Protein AF-A0A534K6W2-F1 (afdb_monomer_lite)

Foldseek 3Di:
DPVVVVVVVVVVVVVVVVVVVVVLVVVLVDPDDPVVLVVLLVVLVVVLVVCVVVVNPVVSVVSVVSNVSSVVSVVCCVVVVD

Radius of gyration: 15.98 Å; chains: 1; bounding box: 37×36×34 Å

Structure (mmCIF, N/CA/C/O backbone):
data_AF-A0A534K6W2-F1
#
_entry.id   AF-A0A534K6W2-F1
#
loop_
_atom_site.group_PDB
_atom_site.id
_atom_site.type_symbol
_atom_site.label_atom_id
_atom_site.label_alt_id
_atom_site.label_comp_id
_atom_site.label_asym_id
_atom_site.label_entity_id
_atom_site.label_seq_id
_atom_site.pdbx_PDB_ins_code
_atom_site.Cartn_x
_atom_site.Cartn_y
_atom_site.Cartn_z
_atom_site.occupancy
_atom_site.B_iso_or_equiv
_atom_site.auth_seq_id
_atom_site.auth_comp_id
_atom_site.auth_asym_id
_atom_site.auth_atom_id
_atom_site.pdbx_PDB_model_num
ATOM 1 N N . MET A 1 1 ? 17.399 -25.346 -16.645 1.00 54.41 1 MET A N 1
ATOM 2 C CA . MET A 1 1 ? 17.140 -23.972 -16.163 1.00 54.41 1 MET A CA 1
ATOM 3 C C . MET A 1 1 ? 17.302 -23.984 -14.653 1.00 54.41 1 MET A C 1
ATOM 5 O O . MET A 1 1 ? 16.655 -24.820 -14.032 1.00 54.41 1 MET A O 1
ATOM 9 N N . PRO A 1 2 ? 18.247 -23.223 -14.074 1.00 52.66 2 PRO A N 1
ATOM 10 C CA . PRO A 1 2 ? 18.559 -23.321 -12.653 1.00 52.66 2 PRO A CA 1
ATOM 11 C C . PRO A 1 2 ? 17.373 -22.768 -11.853 1.00 52.66 2 PRO A C 1
ATOM 13 O O . PRO A 1 2 ? 17.224 -21.565 -11.707 1.00 52.66 2 PRO A O 1
ATOM 16 N N . LEU A 1 3 ? 16.507 -23.669 -11.388 1.00 57.91 3 LEU A N 1
ATOM 17 C CA . LEU A 1 3 ? 15.271 -23.356 -10.658 1.00 57.91 3 LEU A CA 1
ATOM 18 C C . LEU A 1 3 ? 15.539 -22.844 -9.230 1.00 57.91 3 LEU A C 1
ATOM 20 O O . LEU A 1 3 ? 14.708 -22.178 -8.630 1.00 57.91 3 LEU A O 1
ATOM 24 N N . ILE A 1 4 ? 16.699 -23.195 -8.670 1.00 56.81 4 ILE A N 1
ATOM 25 C CA . ILE A 1 4 ? 17.014 -23.016 -7.245 1.00 56.81 4 ILE A CA 1
ATOM 26 C C . ILE A 1 4 ? 17.390 -21.559 -6.896 1.00 56.81 4 ILE A C 1
ATOM 28 O O . ILE A 1 4 ? 16.863 -21.052 -5.907 1.00 56.81 4 ILE A O 1
ATOM 32 N N . PRO A 1 5 ? 18.239 -20.849 -7.672 1.00 57.09 5 PRO A N 1
ATOM 33 C CA . PRO A 1 5 ? 18.527 -19.433 -7.416 1.00 57.09 5 PRO A CA 1
ATOM 34 C C . PRO A 1 5 ? 17.294 -18.539 -7.603 1.00 57.09 5 PRO A C 1
ATOM 36 O O . PRO A 1 5 ? 17.108 -17.583 -6.858 1.00 57.09 5 PRO A O 1
ATOM 39 N N . ASP A 1 6 ? 16.438 -18.888 -8.566 1.00 72.31 6 ASP A N 1
ATOM 40 C CA . ASP A 1 6 ? 15.199 -18.170 -8.877 1.00 72.31 6 ASP A CA 1
ATOM 41 C C . ASP A 1 6 ? 14.161 -18.307 -7.751 1.00 72.31 6 ASP A C 1
ATOM 43 O O . ASP A 1 6 ? 13.568 -17.322 -7.313 1.00 72.31 6 ASP A O 1
ATOM 47 N N . LEU A 1 7 ? 14.034 -19.508 -7.174 1.00 73.88 7 LEU A N 1
ATOM 48 C CA . LEU A 1 7 ? 13.140 -19.754 -6.043 1.00 73.88 7 LEU A CA 1
ATOM 49 C C . LEU A 1 7 ? 13.537 -18.958 -4.791 1.00 73.88 7 LEU A C 1
ATOM 51 O O . LEU A 1 7 ? 12.666 -18.483 -4.067 1.00 73.88 7 LEU A O 1
ATOM 55 N N . GLY A 1 8 ? 14.838 -18.783 -4.538 1.00 79.06 8 GLY A N 1
ATOM 56 C CA . GLY A 1 8 ? 15.326 -17.979 -3.412 1.00 79.06 8 GLY A CA 1
ATOM 57 C C . GLY A 1 8 ? 14.967 -16.495 -3.540 1.00 79.06 8 GLY A C 1
ATOM 58 O O . GLY A 1 8 ? 14.586 -15.865 -2.554 1.00 79.06 8 GLY A O 1
ATOM 59 N N . ILE A 1 9 ? 15.035 -15.951 -4.758 1.00 78.75 9 ILE A N 1
ATOM 60 C CA . ILE A 1 9 ? 14.647 -14.566 -5.058 1.00 78.75 9 ILE A CA 1
ATOM 61 C C . ILE A 1 9 ? 13.124 -14.412 -4.982 1.00 78.75 9 ILE A C 1
ATOM 63 O O . ILE A 1 9 ? 12.625 -13.475 -4.365 1.00 78.75 9 ILE A O 1
ATOM 67 N N . ALA A 1 10 ? 12.364 -15.354 -5.540 1.00 79.81 10 ALA A N 1
ATOM 68 C CA . ALA A 1 10 ? 10.907 -15.332 -5.450 1.00 79.81 10 ALA A CA 1
ATOM 69 C C . ALA A 1 10 ? 10.420 -15.421 -3.992 1.00 79.81 10 ALA A C 1
ATOM 71 O O . ALA A 1 10 ? 9.514 -14.687 -3.595 1.00 79.81 10 ALA A O 1
ATOM 72 N N . ALA A 1 11 ? 11.050 -16.271 -3.174 1.00 79.56 11 ALA A N 1
ATOM 73 C CA . ALA A 1 11 ? 10.724 -16.412 -1.760 1.00 79.56 11 ALA A CA 1
ATOM 74 C C . ALA A 1 11 ? 11.013 -15.130 -0.967 1.00 79.56 11 ALA A C 1
ATOM 76 O O . ALA A 1 11 ? 10.191 -14.739 -0.143 1.00 79.56 11 ALA A O 1
ATOM 77 N N . SER A 1 12 ? 12.136 -14.448 -1.221 1.00 76.94 12 SER A N 1
ATOM 78 C CA . SER A 1 12 ? 12.455 -13.192 -0.532 1.00 76.94 12 SER A CA 1
ATOM 79 C C . SER A 1 12 ? 11.494 -12.065 -0.916 1.00 76.94 12 SER A C 1
ATOM 81 O O . SER A 1 12 ? 11.018 -11.352 -0.035 1.00 76.94 12 SER A O 1
ATOM 83 N N . VAL A 1 13 ? 11.125 -11.956 -2.196 1.00 79.12 13 VAL A N 1
ATOM 84 C CA . VAL A 1 13 ? 10.110 -10.998 -2.664 1.00 79.12 13 VAL A CA 1
ATOM 85 C C . VAL A 1 13 ? 8.753 -11.287 -2.021 1.00 79.12 13 VAL A C 1
ATOM 87 O O . VAL A 1 13 ? 8.118 -10.371 -1.500 1.00 79.12 13 VAL A O 1
ATOM 90 N N . ALA A 1 14 ? 8.325 -12.552 -1.984 1.00 77.38 14 ALA A N 1
ATOM 91 C CA . ALA A 1 14 ? 7.072 -12.947 -1.342 1.00 77.38 14 ALA A CA 1
ATOM 92 C C . ALA A 1 14 ? 7.052 -12.600 0.156 1.00 77.38 14 ALA A C 1
ATOM 94 O O . ALA A 1 14 ? 6.028 -12.159 0.669 1.00 77.38 14 ALA A O 1
ATOM 95 N N . LEU A 1 15 ? 8.186 -12.747 0.843 1.00 78.69 15 LEU A N 1
ATOM 96 C CA . LEU A 1 15 ? 8.341 -12.430 2.262 1.00 78.69 15 LEU A CA 1
ATOM 97 C C . LEU A 1 15 ? 8.228 -10.916 2.520 1.00 78.69 15 LEU A C 1
ATOM 99 O O . LEU A 1 15 ? 7.531 -10.492 3.440 1.00 78.69 15 LEU A O 1
ATOM 103 N N . VAL A 1 16 ? 8.843 -10.093 1.667 1.00 78.69 16 VAL A N 1
ATOM 104 C CA . VAL A 1 16 ? 8.711 -8.627 1.728 1.00 78.69 16 VAL A CA 1
ATOM 105 C C . VAL A 1 16 ? 7.258 -8.205 1.516 1.00 78.69 16 VAL A C 1
ATOM 107 O O . VAL A 1 16 ? 6.722 -7.444 2.318 1.00 78.69 16 VAL A O 1
ATOM 110 N N . VAL A 1 17 ? 6.594 -8.734 0.484 1.00 80.31 17 VAL A N 1
ATOM 111 C CA . VAL A 1 17 ? 5.175 -8.446 0.217 1.00 80.31 17 VAL A CA 1
ATOM 112 C C . VAL A 1 17 ? 4.299 -8.898 1.385 1.00 80.31 17 VAL A C 1
ATOM 114 O O . VAL A 1 17 ? 3.422 -8.152 1.813 1.00 80.31 17 VAL A O 1
ATOM 117 N N . PHE A 1 18 ? 4.565 -10.079 1.946 1.00 75.94 18 PHE A N 1
ATOM 118 C CA . PHE A 1 18 ? 3.856 -10.593 3.113 1.00 75.94 18 PHE A CA 1
ATOM 119 C C . PHE A 1 18 ? 3.983 -9.652 4.310 1.00 75.94 18 PHE A C 1
ATOM 121 O O . PHE A 1 18 ? 2.965 -9.292 4.887 1.00 75.94 18 PHE A O 1
ATOM 128 N N . PHE A 1 19 ? 5.190 -9.192 4.652 1.00 73.94 19 PHE A N 1
ATOM 129 C CA . PHE A 1 19 ? 5.373 -8.246 5.755 1.00 73.94 19 PHE A CA 1
ATOM 130 C C . PHE A 1 19 ? 4.757 -6.875 5.491 1.00 73.94 19 PHE A C 1
ATOM 132 O O . PHE A 1 19 ? 4.263 -6.266 6.434 1.00 73.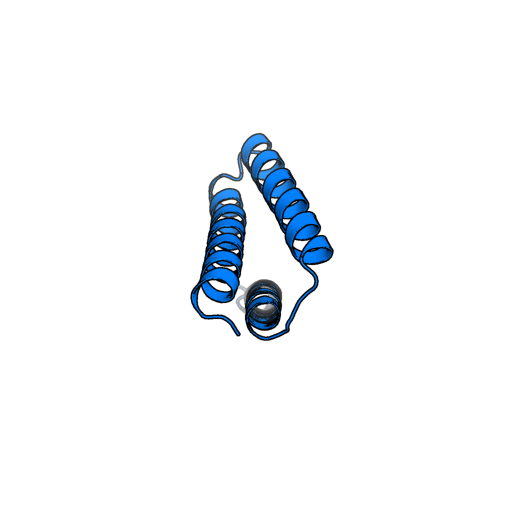94 19 PHE A O 1
ATOM 139 N N . ILE A 1 20 ? 4.735 -6.398 4.244 1.00 75.12 20 ILE A N 1
ATOM 140 C CA . ILE A 1 20 ? 4.017 -5.165 3.890 1.00 75.12 20 ILE A CA 1
ATOM 141 C C . ILE A 1 20 ? 2.522 -5.339 4.169 1.00 75.12 20 ILE A C 1
ATOM 143 O O . ILE A 1 20 ? 1.923 -4.500 4.834 1.00 75.12 20 ILE A O 1
ATOM 147 N N . VAL A 1 21 ? 1.924 -6.445 3.721 1.00 75.62 21 VAL A N 1
ATOM 148 C CA . VAL A 1 21 ? 0.502 -6.737 3.957 1.00 75.62 21 VAL A CA 1
ATOM 149 C C . VAL A 1 21 ? 0.215 -6.939 5.446 1.00 75.62 21 VAL A C 1
ATOM 151 O O . VAL A 1 21 ? -0.792 -6.444 5.939 1.00 75.62 21 VAL A O 1
ATOM 154 N N . LEU A 1 22 ? 1.102 -7.620 6.175 1.00 71.44 22 LEU A N 1
ATOM 155 C CA . LEU A 1 22 ? 0.970 -7.842 7.616 1.00 71.44 22 LEU A CA 1
ATOM 156 C C . LEU A 1 22 ? 1.084 -6.525 8.391 1.00 71.44 22 LEU A C 1
ATOM 158 O O . LEU A 1 22 ? 0.270 -6.267 9.265 1.00 71.44 22 LEU A O 1
ATOM 162 N N . GLY A 1 23 ? 2.042 -5.667 8.037 1.00 70.44 23 GLY A N 1
ATOM 163 C CA . GLY A 1 23 ? 2.180 -4.331 8.614 1.00 70.44 23 GLY A CA 1
ATOM 164 C C . GLY A 1 23 ? 0.955 -3.463 8.342 1.00 70.44 23 GLY A C 1
ATOM 165 O O . GLY A 1 23 ? 0.472 -2.808 9.256 1.00 70.44 23 GLY A O 1
ATOM 166 N N . LEU A 1 24 ? 0.400 -3.524 7.125 1.00 67.88 24 LEU A N 1
ATOM 167 C CA . LEU A 1 24 ? -0.872 -2.872 6.816 1.00 67.88 24 LEU A CA 1
ATOM 168 C C . LEU A 1 24 ? -1.997 -3.426 7.694 1.00 67.88 24 LEU A C 1
ATOM 170 O O . LEU A 1 24 ? -2.680 -2.637 8.320 1.00 67.88 24 LEU A O 1
ATOM 174 N N . LEU A 1 25 ? -2.151 -4.749 7.807 1.00 70.75 25 LEU A N 1
ATOM 175 C CA . LEU A 1 25 ? -3.165 -5.393 8.657 1.00 70.75 25 LEU A CA 1
ATOM 176 C C . LEU A 1 25 ? -3.053 -5.013 10.139 1.00 70.75 25 LEU A C 1
ATOM 178 O O . LEU A 1 25 ? -4.078 -4.850 10.791 1.00 70.75 25 LEU A O 1
ATOM 182 N N . VAL A 1 26 ? -1.834 -4.875 10.665 1.00 66.19 26 VAL A N 1
ATOM 183 C CA . VAL A 1 26 ? -1.606 -4.427 12.047 1.00 66.19 26 VAL A CA 1
ATOM 184 C C . VAL A 1 26 ? -2.110 -2.999 12.244 1.00 66.19 26 VAL A C 1
ATOM 186 O O . VAL A 1 26 ? -2.759 -2.746 13.253 1.00 66.19 26 VAL A O 1
ATOM 189 N N . LEU A 1 27 ? -1.905 -2.105 11.265 1.00 64.81 27 LEU A N 1
ATOM 190 C CA . LEU A 1 27 ? -2.420 -0.732 11.339 1.00 64.81 27 LEU A CA 1
ATOM 191 C C . LEU A 1 27 ? -3.953 -0.672 11.472 1.00 64.81 27 LEU A C 1
ATOM 193 O O . LEU A 1 27 ? -4.434 0.255 12.096 1.00 64.81 27 LEU A O 1
ATOM 197 N N . PHE A 1 28 ? -4.699 -1.643 10.926 1.00 63.28 28 PHE A N 1
ATOM 198 C CA . PHE A 1 28 ? -6.173 -1.703 11.029 1.00 63.28 28 PHE A CA 1
ATOM 199 C C . PHE A 1 28 ? -6.688 -2.283 12.360 1.00 63.28 28 PHE A C 1
ATOM 201 O O . PHE A 1 28 ? -7.891 -2.293 12.607 1.00 63.28 28 PHE A O 1
ATOM 208 N N . ILE A 1 29 ? -5.819 -2.902 13.164 1.00 64.75 29 ILE A N 1
ATOM 209 C CA . ILE A 1 29 ? -6.204 -3.596 14.409 1.00 64.75 29 ILE A CA 1
ATOM 210 C C . ILE A 1 29 ? -5.789 -2.793 15.640 1.00 64.75 29 ILE A C 1
ATOM 212 O O . ILE A 1 29 ? -6.407 -2.916 16.698 1.00 64.75 29 ILE A O 1
ATOM 216 N N . GLU A 1 30 ? -4.707 -2.035 15.525 1.00 67.50 30 GLU A N 1
ATOM 217 C CA . GLU A 1 30 ? -4.156 -1.242 16.610 1.00 67.50 30 GLU A CA 1
ATOM 218 C C . GLU A 1 30 ?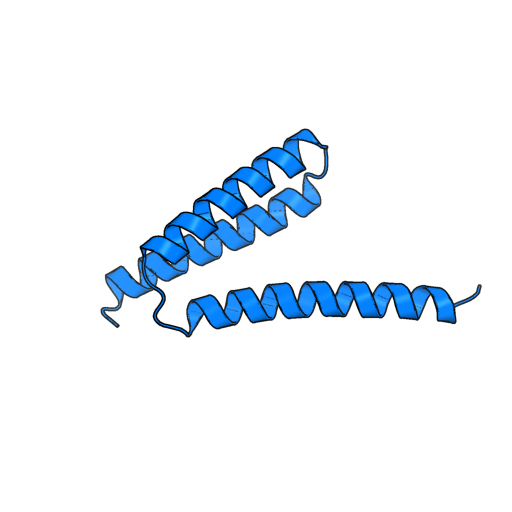 -4.780 0.159 16.586 1.00 67.50 30 GLU A C 1
ATOM 220 O O . GLU A 1 30 ? -4.882 0.767 15.527 1.00 67.50 30 GLU A O 1
ATOM 225 N N . ASP A 1 31 ? -5.197 0.664 17.749 1.00 69.19 31 ASP A N 1
ATOM 226 C CA . ASP A 1 31 ? -5.643 2.055 17.895 1.00 69.19 31 ASP A CA 1
ATOM 227 C C . ASP A 1 31 ? -4.408 2.955 17.759 1.00 69.19 31 ASP A C 1
ATOM 229 O O . ASP A 1 31 ? -3.550 3.023 18.650 1.00 69.19 31 ASP A O 1
ATOM 233 N N . ILE A 1 32 ? -4.248 3.548 16.577 1.00 71.00 32 ILE A N 1
ATOM 234 C CA . ILE A 1 32 ? -3.067 4.322 16.213 1.00 71.00 32 ILE A CA 1
ATOM 235 C C . ILE A 1 32 ? -3.405 5.801 16.234 1.00 71.00 32 ILE A C 1
ATOM 237 O O . ILE A 1 32 ? -4.315 6.277 15.563 1.00 71.00 32 ILE A O 1
ATOM 241 N N . ASP A 1 33 ? -2.558 6.565 16.927 1.00 79.38 33 ASP A N 1
ATOM 242 C CA . ASP A 1 33 ? -2.640 8.019 16.952 1.00 79.38 33 ASP A CA 1
ATOM 243 C C . ASP A 1 33 ? -2.792 8.602 15.537 1.00 79.38 33 ASP A C 1
ATOM 245 O O . ASP A 1 33 ? -1.927 8.426 14.670 1.00 79.38 33 ASP A O 1
ATOM 249 N N . LEU A 1 34 ? -3.817 9.437 15.346 1.00 79.44 34 LEU A N 1
ATOM 250 C CA . LEU A 1 34 ? -4.108 10.130 14.084 1.00 79.44 34 LEU A CA 1
ATOM 251 C C . LEU A 1 34 ? -2.880 10.841 13.479 1.00 79.44 34 LEU A C 1
ATOM 253 O O . LEU A 1 34 ? -2.750 10.970 12.264 1.00 79.44 34 LEU A O 1
ATOM 257 N N . LYS A 1 35 ? -1.940 11.300 14.317 1.00 83.38 35 LYS A N 1
ATOM 258 C CA . LYS A 1 35 ? -0.682 11.927 13.872 1.00 83.38 35 LYS A CA 1
ATOM 259 C C . LYS A 1 35 ? 0.208 10.960 13.087 1.00 83.38 35 LYS A C 1
ATOM 261 O O . LYS A 1 35 ? 0.834 11.370 12.111 1.00 83.38 35 LYS A O 1
ATOM 266 N N . ILE A 1 36 ? 0.278 9.704 13.524 1.00 83.06 36 ILE A N 1
ATOM 267 C CA . ILE A 1 36 ? 1.061 8.642 12.887 1.00 83.06 36 ILE A CA 1
ATOM 268 C C . ILE A 1 36 ? 0.384 8.242 11.578 1.00 83.06 36 ILE A C 1
ATOM 270 O O . ILE A 1 36 ? 1.049 8.220 10.543 1.00 83.06 36 ILE A O 1
ATOM 274 N N . VAL A 1 37 ? -0.936 8.036 11.603 1.00 82.25 37 VAL A N 1
ATOM 275 C CA . VAL A 1 37 ? -1.760 7.746 10.418 1.00 82.25 37 VAL A CA 1
ATOM 276 C C . VAL A 1 37 ? -1.565 8.818 9.344 1.00 82.25 37 VAL A C 1
ATOM 278 O O . VAL A 1 37 ? -1.258 8.515 8.191 1.00 82.25 37 VAL A O 1
ATOM 281 N N . LEU A 1 38 ? -1.662 10.094 9.727 1.00 83.56 38 LEU A N 1
ATOM 282 C CA . LEU A 1 38 ? -1.508 11.213 8.803 1.00 83.56 38 LEU A CA 1
ATOM 283 C C . LEU A 1 38 ? -0.080 11.295 8.243 1.00 83.56 38 LEU A C 1
ATOM 285 O O . LEU A 1 38 ? 0.104 11.524 7.048 1.00 83.56 38 LEU A O 1
ATOM 289 N N . GLY A 1 39 ? 0.934 11.061 9.082 1.00 88.00 39 GLY A N 1
ATOM 290 C CA . GLY A 1 39 ? 2.328 10.969 8.646 1.00 88.00 39 GLY A CA 1
ATOM 291 C C . GLY A 1 39 ? 2.545 9.854 7.620 1.00 88.00 39 GLY A C 1
ATOM 292 O O . GLY A 1 39 ? 3.175 10.080 6.586 1.00 88.00 39 GLY A O 1
ATOM 293 N N . LEU A 1 40 ? 1.967 8.677 7.863 1.00 85.19 40 LEU A N 1
ATOM 294 C CA . LEU A 1 40 ? 2.034 7.537 6.952 1.00 85.19 40 LEU A CA 1
ATOM 295 C C . LEU A 1 40 ? 1.345 7.841 5.616 1.00 85.19 40 LEU A C 1
ATOM 297 O O . LEU A 1 40 ? 1.883 7.516 4.557 1.00 85.19 40 LEU A O 1
ATOM 301 N N . LEU A 1 41 ? 0.197 8.521 5.657 1.00 85.75 41 LEU A N 1
ATOM 302 C CA . LEU A 1 41 ? -0.544 8.935 4.469 1.00 85.75 41 LEU A CA 1
ATOM 303 C C . LEU A 1 41 ? 0.297 9.866 3.588 1.00 85.75 41 LEU A C 1
ATOM 305 O O . LEU A 1 41 ? 0.396 9.640 2.383 1.00 85.75 41 LEU A O 1
ATOM 309 N N . PHE A 1 42 ? 0.977 10.856 4.174 1.00 90.25 42 PHE A N 1
ATOM 310 C CA . PHE A 1 42 ? 1.880 11.735 3.423 1.00 90.25 42 PHE A CA 1
ATOM 311 C C . PHE A 1 42 ? 3.079 10.991 2.828 1.00 90.25 42 PHE A C 1
ATOM 313 O O . PHE A 1 42 ? 3.450 11.256 1.682 1.00 90.25 42 PHE A O 1
ATOM 320 N N . ILE A 1 43 ? 3.665 10.045 3.567 1.00 90.69 43 ILE A N 1
ATOM 321 C CA . ILE A 1 43 ? 4.770 9.214 3.069 1.00 90.69 43 ILE A CA 1
ATOM 322 C C . ILE A 1 43 ? 4.308 8.368 1.879 1.00 90.69 43 ILE A C 1
ATOM 324 O O . ILE A 1 43 ? 4.967 8.370 0.841 1.00 90.69 43 ILE A O 1
ATOM 328 N N . LEU A 1 44 ? 3.167 7.685 1.994 1.00 87.31 44 LEU A N 1
ATOM 329 C CA . LEU A 1 44 ? 2.606 6.856 0.926 1.00 87.31 44 LEU A CA 1
ATOM 330 C C . LEU A 1 44 ? 2.238 7.682 -0.310 1.00 87.31 44 LEU A C 1
ATOM 332 O O . LEU A 1 44 ? 2.471 7.246 -1.439 1.00 87.31 44 LEU A O 1
ATOM 336 N N . LEU A 1 45 ? 1.705 8.888 -0.121 1.00 88.94 45 LEU A N 1
ATOM 337 C CA . LEU A 1 45 ? 1.348 9.784 -1.220 1.00 88.94 45 LEU A CA 1
ATOM 338 C C . LEU A 1 45 ? 2.606 10.292 -1.938 1.00 88.94 45 LEU A C 1
ATOM 340 O O . LEU A 1 45 ? 2.680 10.231 -3.166 1.00 88.94 45 LEU A O 1
ATOM 344 N N . GLY A 1 46 ? 3.637 10.684 -1.184 1.00 90.25 46 GLY A N 1
ATOM 345 C CA . GLY A 1 46 ? 4.950 11.029 -1.730 1.00 90.25 46 GLY A CA 1
ATOM 346 C C . GLY A 1 46 ? 5.598 9.864 -2.487 1.00 90.25 46 GLY A C 1
ATOM 347 O O . GLY A 1 46 ? 6.080 10.051 -3.604 1.00 90.25 46 GLY A O 1
ATOM 348 N N . LEU A 1 47 ? 5.538 8.652 -1.926 1.00 90.12 47 LEU A N 1
ATOM 349 C CA . LEU A 1 47 ? 6.024 7.424 -2.562 1.00 90.12 47 LEU A CA 1
ATOM 350 C C . LEU A 1 47 ? 5.287 7.150 -3.879 1.00 90.12 47 LEU A C 1
ATOM 352 O O . LEU A 1 47 ? 5.920 6.836 -4.882 1.00 90.12 47 LEU A O 1
ATOM 356 N N . THR A 1 48 ? 3.963 7.308 -3.898 1.00 89.00 48 THR A N 1
ATOM 357 C CA . THR A 1 48 ? 3.133 7.088 -5.091 1.00 89.00 48 THR A CA 1
ATOM 358 C C . THR A 1 48 ? 3.535 8.034 -6.222 1.00 89.00 48 THR A C 1
ATOM 360 O O . THR A 1 48 ? 3.731 7.595 -7.355 1.00 89.00 48 THR A O 1
ATOM 363 N N . VAL A 1 49 ? 3.716 9.324 -5.917 1.00 91.69 49 VAL A N 1
ATOM 364 C CA . VAL A 1 49 ? 4.162 10.329 -6.896 1.00 91.69 49 VAL A CA 1
ATOM 365 C C . VAL A 1 49 ? 5.578 10.028 -7.390 1.00 91.69 49 VAL A C 1
ATOM 367 O O . VAL A 1 49 ? 5.832 10.109 -8.591 1.00 91.69 49 VAL A O 1
ATOM 370 N N . ALA A 1 50 ? 6.489 9.641 -6.493 1.00 91.06 50 ALA A N 1
ATOM 371 C CA . ALA A 1 50 ? 7.857 9.279 -6.854 1.00 91.06 50 ALA A CA 1
ATOM 372 C C . ALA A 1 50 ? 7.903 8.055 -7.786 1.00 91.06 50 ALA A C 1
ATOM 374 O O . ALA A 1 50 ? 8.559 8.099 -8.824 1.00 91.06 50 ALA A O 1
ATOM 375 N N . LEU A 1 51 ? 7.156 6.994 -7.464 1.00 88.88 51 LEU A N 1
ATOM 376 C CA . LEU A 1 51 ? 7.053 5.788 -8.293 1.00 88.88 51 LEU A CA 1
ATOM 377 C C . LEU A 1 51 ? 6.467 6.095 -9.672 1.00 88.88 51 LEU A C 1
ATOM 379 O O . LEU A 1 51 ? 6.980 5.621 -10.685 1.00 88.88 51 LEU A O 1
ATOM 383 N N . LEU A 1 52 ? 5.434 6.939 -9.725 1.00 90.06 52 LEU A N 1
ATOM 384 C CA . LEU A 1 52 ? 4.836 7.360 -10.986 1.00 90.06 52 LEU A CA 1
ATOM 385 C C . LEU A 1 52 ? 5.824 8.167 -11.842 1.00 90.06 52 LEU A C 1
ATOM 387 O O . LEU A 1 52 ? 5.915 7.936 -13.046 1.00 90.06 52 LEU A O 1
ATOM 391 N N . ALA A 1 53 ? 6.604 9.064 -11.230 1.00 89.81 53 ALA A N 1
ATOM 392 C CA . ALA A 1 53 ? 7.640 9.836 -11.917 1.00 89.81 53 ALA A CA 1
ATOM 393 C C . ALA A 1 53 ? 8.784 8.958 -12.457 1.00 89.81 53 ALA A C 1
ATOM 395 O O . ALA A 1 53 ? 9.390 9.298 -13.471 1.00 89.81 53 ALA A O 1
ATOM 396 N N . MET A 1 54 ? 9.057 7.821 -11.812 1.00 92.19 54 MET A N 1
ATOM 397 C CA . MET A 1 54 ? 10.034 6.828 -12.272 1.00 92.19 54 MET A CA 1
ATOM 398 C C . MET A 1 54 ? 9.487 5.881 -13.355 1.00 92.19 54 MET A C 1
ATOM 400 O O . MET A 1 54 ? 10.247 5.080 -13.890 1.00 92.19 54 MET A O 1
ATOM 404 N N . GLY A 1 55 ? 8.199 5.976 -13.709 1.00 88.12 55 GLY A N 1
ATOM 405 C CA . GLY A 1 55 ? 7.555 5.109 -14.704 1.00 88.12 55 GLY A CA 1
ATOM 406 C C . GLY A 1 55 ? 7.019 3.787 -14.143 1.00 88.12 55 GLY A C 1
ATOM 407 O O . GLY A 1 55 ? 6.466 2.985 -14.893 1.00 88.12 55 GLY A O 1
ATOM 408 N N . GLU A 1 56 ? 7.099 3.577 -12.828 1.00 88.62 56 GLU A N 1
ATOM 409 C CA . GLU A 1 56 ? 6.665 2.358 -12.137 1.00 88.62 56 GLU A CA 1
ATOM 410 C C . GLU A 1 56 ? 5.173 2.416 -11.772 1.00 88.62 56 GLU A C 1
ATOM 412 O O . GLU A 1 56 ? 4.770 2.266 -10.614 1.00 88.62 56 GLU A O 1
ATOM 417 N N . ALA A 1 57 ? 4.319 2.648 -12.774 1.00 79.00 57 ALA A N 1
ATOM 418 C CA . ALA A 1 57 ? 2.882 2.856 -12.573 1.00 79.00 57 ALA A CA 1
ATOM 419 C C . ALA A 1 57 ? 2.189 1.655 -11.898 1.00 79.00 57 ALA A C 1
ATOM 421 O O . ALA A 1 57 ? 1.269 1.839 -11.103 1.00 79.00 57 ALA A O 1
ATOM 422 N N . GLY A 1 58 ? 2.654 0.429 -12.168 1.00 79.62 58 GLY A N 1
ATOM 423 C CA . GLY A 1 58 ? 2.125 -0.782 -11.534 1.00 79.62 58 GLY A CA 1
ATOM 424 C C . GLY A 1 58 ? 2.363 -0.813 -10.023 1.00 79.62 58 GLY A C 1
ATOM 425 O O . GLY A 1 58 ? 1.453 -1.128 -9.262 1.00 79.62 58 GLY A O 1
ATOM 426 N N . VAL A 1 59 ? 3.557 -0.421 -9.572 1.00 78.38 59 VAL A N 1
ATOM 427 C CA . VAL A 1 59 ? 3.899 -0.363 -8.141 1.00 78.38 59 VAL A CA 1
ATOM 428 C C . VAL A 1 59 ? 3.236 0.845 -7.474 1.00 78.38 59 VAL A C 1
ATOM 430 O O . VAL A 1 59 ? 2.774 0.748 -6.338 1.00 78.38 59 VAL A O 1
ATOM 433 N N . ALA A 1 60 ? 3.101 1.962 -8.194 1.00 79.81 60 ALA A N 1
ATOM 434 C CA . ALA A 1 60 ? 2.372 3.137 -7.717 1.00 79.81 60 ALA A CA 1
ATOM 435 C C . ALA A 1 60 ? 0.900 2.817 -7.383 1.00 79.81 60 ALA A C 1
ATOM 437 O O . ALA A 1 60 ? 0.370 3.336 -6.403 1.00 79.81 60 ALA A O 1
ATOM 438 N N . LEU A 1 61 ? 0.251 1.914 -8.131 1.00 77.94 61 LEU A N 1
ATOM 439 C CA . LEU A 1 61 ? -1.106 1.448 -7.813 1.00 77.94 61 LEU A CA 1
ATOM 440 C C . LEU A 1 61 ? -1.183 0.705 -6.472 1.00 77.94 61 LEU A C 1
ATOM 442 O O . LEU A 1 61 ? -2.186 0.827 -5.773 1.00 77.94 61 LEU A O 1
ATOM 446 N N . ILE A 1 62 ? -0.134 -0.027 -6.088 1.00 78.69 62 ILE A N 1
ATOM 447 C CA . ILE A 1 62 ? -0.075 -0.724 -4.793 1.00 78.69 62 ILE A CA 1
ATOM 448 C C . ILE A 1 62 ? -0.014 0.299 -3.654 1.00 78.69 62 ILE A C 1
ATOM 450 O O . ILE A 1 62 ? -0.759 0.192 -2.681 1.00 78.69 62 ILE A O 1
ATOM 454 N N . ALA A 1 63 ? 0.826 1.326 -3.800 1.00 82.62 63 ALA A N 1
ATOM 455 C CA . ALA A 1 63 ? 0.909 2.418 -2.835 1.00 82.62 63 ALA A CA 1
ATOM 456 C C . ALA A 1 63 ? -0.427 3.175 -2.721 1.00 82.62 63 ALA A C 1
ATOM 458 O O . ALA A 1 63 ? -0.887 3.458 -1.616 1.00 82.62 63 ALA A O 1
ATOM 459 N N . LEU A 1 64 ? -1.107 3.414 -3.847 1.00 83.31 64 LEU A N 1
ATOM 460 C CA . LEU A 1 64 ? -2.430 4.035 -3.869 1.00 83.31 64 LEU A CA 1
ATOM 461 C C . LEU A 1 64 ? -3.502 3.167 -3.189 1.00 83.31 64 LEU A C 1
ATOM 463 O O . LEU A 1 64 ? -4.343 3.694 -2.464 1.00 83.31 64 LEU A O 1
ATOM 467 N N . ALA A 1 65 ? -3.463 1.846 -3.379 1.00 79.56 65 ALA A N 1
ATOM 468 C CA . ALA A 1 65 ? -4.364 0.919 -2.698 1.00 79.56 65 ALA A CA 1
ATOM 469 C C . ALA A 1 65 ? -4.169 0.956 -1.174 1.00 79.56 65 ALA A C 1
ATOM 471 O O . ALA A 1 65 ? -5.153 0.961 -0.438 1.00 79.56 65 ALA A O 1
ATOM 472 N N . ALA A 1 66 ? -2.923 1.060 -0.701 1.00 81.06 66 ALA A N 1
ATOM 473 C CA . ALA A 1 66 ? -2.628 1.234 0.720 1.00 81.06 66 ALA A CA 1
ATOM 474 C C . ALA A 1 66 ? -3.189 2.558 1.270 1.00 81.06 66 ALA A C 1
ATOM 476 O O . ALA A 1 66 ? -3.781 2.562 2.347 1.00 81.06 66 ALA A O 1
ATOM 477 N N . ILE A 1 67 ? -3.085 3.661 0.514 1.00 86.00 67 ILE A N 1
ATOM 478 C CA . ILE A 1 67 ? -3.705 4.948 0.883 1.00 86.00 67 ILE A CA 1
ATOM 479 C C . ILE A 1 67 ? -5.224 4.802 0.996 1.00 86.00 67 ILE A C 1
ATOM 481 O O . ILE A 1 67 ? -5.809 5.233 1.985 1.00 86.00 67 ILE A O 1
ATOM 485 N N . ALA A 1 68 ? -5.868 4.192 -0.003 1.00 80.94 68 ALA A N 1
ATOM 486 C CA . ALA A 1 68 ? -7.316 3.999 -0.002 1.00 80.94 68 ALA A CA 1
ATOM 487 C C . ALA A 1 68 ? -7.773 3.159 1.197 1.00 80.94 68 ALA A C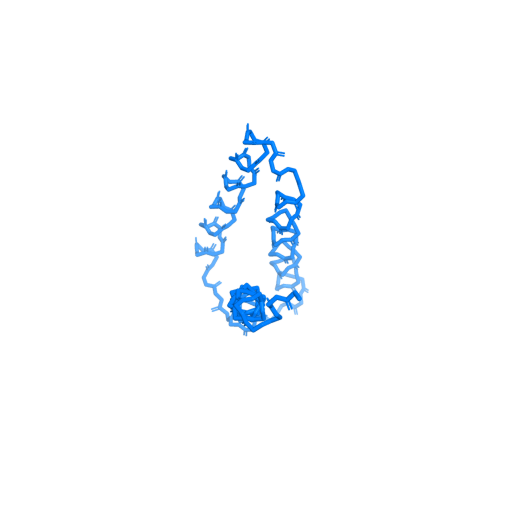 1
ATOM 489 O O . ALA A 1 68 ? -8.779 3.482 1.822 1.00 80.94 68 ALA A O 1
ATOM 490 N N . ALA A 1 69 ? -7.014 2.120 1.541 1.00 80.94 69 ALA A N 1
ATOM 491 C CA . ALA A 1 69 ? -7.302 1.281 2.690 1.00 80.94 69 ALA A CA 1
ATOM 492 C C . ALA A 1 69 ? -7.194 2.083 4.004 1.00 80.94 69 ALA A C 1
ATOM 494 O O . ALA A 1 69 ? -8.128 2.048 4.796 1.00 80.94 69 ALA A O 1
ATOM 495 N N . LEU A 1 70 ? -6.140 2.892 4.178 1.00 80.69 70 LEU A N 1
ATOM 496 C CA . LEU A 1 70 ? -5.974 3.777 5.342 1.00 80.69 70 LEU A CA 1
ATOM 497 C C . LEU A 1 70 ? -7.103 4.809 5.479 1.00 80.69 70 LEU A C 1
ATOM 499 O O . LEU A 1 70 ? -7.563 5.109 6.572 1.00 80.69 70 LEU A O 1
ATOM 503 N N . VAL A 1 71 ? -7.551 5.385 4.361 1.00 82.44 71 VAL A N 1
ATOM 504 C CA . VAL A 1 71 ? -8.661 6.347 4.374 1.00 82.44 71 VAL A CA 1
ATOM 505 C C . VAL A 1 71 ? -9.956 5.660 4.796 1.00 82.44 71 VAL A C 1
ATOM 507 O O . VAL A 1 71 ? -10.714 6.225 5.579 1.00 82.44 71 VAL A O 1
ATOM 510 N N . MET A 1 72 ? -10.209 4.449 4.296 1.00 79.44 72 MET A N 1
ATOM 511 C CA . MET A 1 72 ? -11.399 3.687 4.672 1.00 79.44 72 MET A CA 1
ATOM 512 C C . MET A 1 72 ? -11.366 3.284 6.146 1.00 79.44 72 MET A C 1
ATOM 514 O O . MET A 1 72 ? -12.403 3.360 6.792 1.00 79.44 72 MET A O 1
ATOM 518 N N . ASP A 1 73 ? -10.198 2.932 6.681 1.00 77.81 73 ASP A N 1
ATOM 519 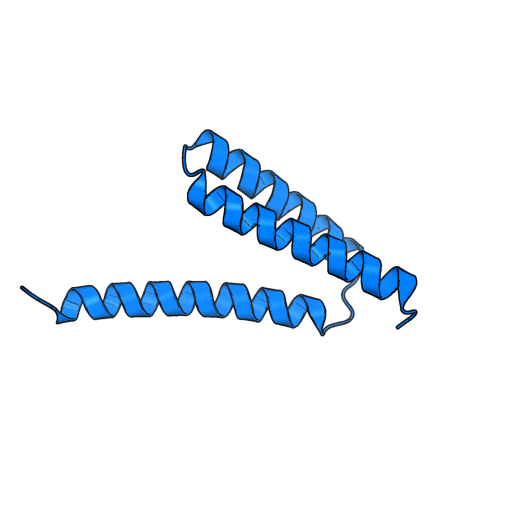C CA . ASP A 1 73 ? -9.993 2.655 8.107 1.00 77.81 73 ASP A CA 1
ATOM 520 C C . ASP A 1 73 ? -10.446 3.815 8.998 1.00 77.81 73 ASP A C 1
ATOM 522 O O . ASP A 1 73 ? -11.349 3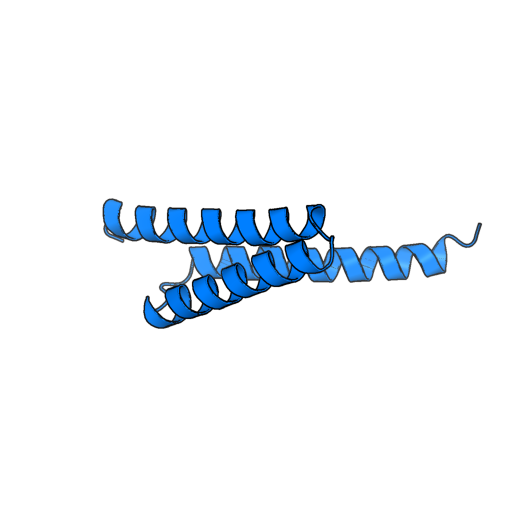.675 9.815 1.00 77.81 73 ASP A O 1
ATOM 526 N N . GLN A 1 74 ? -9.909 5.008 8.736 1.00 77.12 74 GLN A N 1
ATOM 527 C CA . GLN A 1 74 ? -10.212 6.218 9.501 1.00 77.12 74 GLN A CA 1
ATOM 528 C C . GLN A 1 74 ? -11.678 6.636 9.372 1.00 77.12 74 GLN A C 1
ATOM 530 O O . GLN A 1 74 ? -12.280 7.169 10.303 1.00 77.12 74 GLN A O 1
ATOM 535 N N . VAL A 1 75 ? -12.276 6.390 8.205 1.00 76.94 75 VAL A N 1
ATOM 536 C CA . VAL A 1 75 ? -13.715 6.562 8.000 1.00 76.94 75 VAL A CA 1
ATOM 537 C C . VAL A 1 75 ? -14.487 5.575 8.880 1.00 76.94 75 VAL A C 1
ATOM 539 O O . VAL A 1 75 ? -15.442 5.980 9.539 1.00 76.94 75 VAL A O 1
ATOM 542 N N . PHE A 1 76 ? -14.088 4.304 8.934 1.00 73.00 76 PHE A N 1
ATOM 543 C CA . PHE A 1 76 ? -14.745 3.307 9.776 1.00 73.00 76 PHE A CA 1
ATOM 544 C C . PHE A 1 76 ? -14.587 3.588 11.269 1.00 73.00 76 PHE A C 1
ATOM 546 O O . PHE A 1 76 ? -15.604 3.537 11.952 1.00 73.00 76 PHE A O 1
ATOM 553 N N . GLU A 1 77 ? -13.406 3.957 11.769 1.00 72.69 77 GLU A N 1
ATOM 554 C CA . GLU A 1 77 ? -13.230 4.401 13.165 1.00 72.69 77 GLU A CA 1
ATOM 555 C C . GLU A 1 77 ? -14.172 5.571 13.487 1.00 72.69 77 GLU A C 1
ATOM 557 O O . GLU A 1 77 ? -14.962 5.520 14.432 1.00 72.69 77 GLU A O 1
ATOM 562 N N . HIS A 1 78 ? -14.200 6.593 12.623 1.00 65.88 78 HIS A N 1
ATOM 563 C CA . HIS A 1 78 ? -15.033 7.778 12.832 1.00 65.88 78 HIS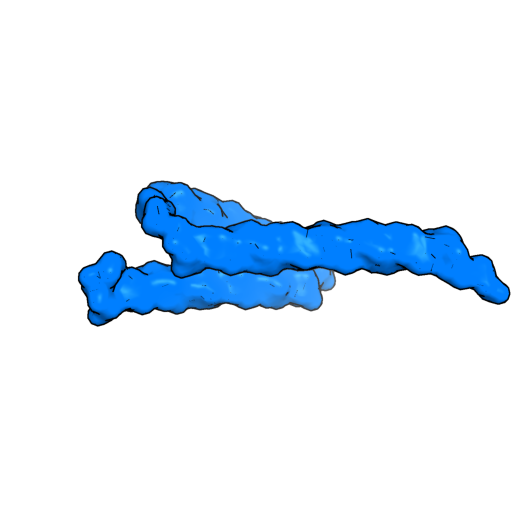 A CA 1
ATOM 564 C C . HIS A 1 78 ? -16.545 7.486 12.846 1.00 65.88 78 HIS A C 1
ATOM 566 O O . HIS A 1 78 ? -17.288 8.138 13.581 1.00 65.88 78 HIS A O 1
ATOM 572 N N . PHE A 1 79 ? -17.024 6.534 12.035 1.00 59.56 79 PHE A N 1
ATOM 573 C CA . PHE A 1 79 ? -18.453 6.205 11.933 1.00 59.56 79 PHE A CA 1
ATOM 574 C C . PHE A 1 79 ? -18.907 5.052 12.839 1.00 59.56 79 PHE A C 1
ATOM 576 O O . PHE A 1 79 ? -20.077 5.024 13.224 1.00 59.56 79 PHE A O 1
ATOM 583 N N . ALA A 1 80 ? -18.032 4.099 13.167 1.00 55.81 80 ALA A N 1
ATOM 584 C CA . ALA A 1 80 ? -18.354 2.951 14.013 1.00 55.81 80 ALA A CA 1
ATOM 585 C C . ALA A 1 80 ? -18.214 3.261 15.512 1.00 55.81 80 ALA A C 1
ATOM 587 O O . ALA A 1 80 ? -18.817 2.554 16.319 1.00 55.81 80 ALA A O 1
ATOM 588 N N . GLY A 1 81 ? -17.497 4.330 15.881 1.00 50.66 81 GLY A N 1
ATOM 589 C CA . GLY A 1 81 ? -17.383 4.788 17.268 1.00 50.66 81 GLY A CA 1
ATOM 590 C C . GLY A 1 81 ? -16.669 3.798 18.190 1.00 50.66 81 GLY A C 1
ATOM 591 O O . GLY A 1 81 ? -16.964 3.779 19.387 1.00 50.66 81 GLY A O 1
ATOM 592 N N . VAL A 1 82 ? -15.793 2.965 17.621 1.00 48.84 82 VAL A N 1
ATOM 593 C CA . VAL A 1 82 ? -14.760 2.238 18.369 1.00 48.84 82 VAL A CA 1
ATOM 594 C C . VAL A 1 82 ? -13.552 3.151 18.462 1.00 48.84 82 VAL A C 1
ATOM 596 O O . VAL A 1 82 ? -13.230 3.749 17.413 1.00 48.84 82 VAL A O 1
#

Sequence (82 aa):
MPLIPDLGIAASVALVVFFIVLGLLVLFIEDIDLKIVLGLLFILLGLTVALLAMGEAGVALIALAAIAALVMDQVFEHFAGV

pLDDT: mean 76.91, std 10.44, range [48.84, 92.19]

Secondary structure (DSSP, 8-state):
--HHHHHHHHHHHHHHHHHHHHHHHHHTTS---HHHHHHHHHHHHHHHHHHHHTT-HHHHHHHHHHHHHHHHHHHHHHHH--